Protein AF-A0AAN4YJ46-F1 (afdb_monomer_lite)

InterPro domains:
  IPR006045 Cupin 1 [PF00190] (72-112)
  IPR011051 RmlC-like cupin domain superfamily [SSF51182] (3-111)
  IPR014710 RmlC-like jelly roll fold [G3DSA:2.60.120.10] (1-38)
  IPR014710 RmlC-like jelly roll fold [G3DSA:2.60.120.10] (39-118)

Sequence (118 aa):
MVDDWITHTPRDILAKNFGVDASVFDKVPEKFPYILNGTVSDEANNTPQGTLTGNSSYVYHTYKHPSEPVPGSGGTFRKIDSKNFPVSQTIAAALVELEPKGLRELHWHPNVSWSSFY

Organism: Aspergillus oryzae (NCBI:txid5062)

Radius of gyration: 22.71 Å; chains: 1; bounding box: 48×29×56 Å

Foldseek 3Di:
DVLVVLLPDDLVVVCVVVVHDSVVSVPRDNDDPVDDDDDDDPVQCVDPVHADDAQRHPDDPQVVDDWDAQPPNQFTKTKDACVRRVVRDPDIDMDTDGDVVRDRDDDDDPPDDDDDDD

Structure (mmCIF, N/CA/C/O backbone):
data_AF-A0AAN4YJ46-F1
#
_entry.id   AF-A0AAN4YJ46-F1
#
loop_
_atom_site.group_PDB
_atom_site.id
_atom_site.type_symbol
_atom_site.label_atom_id
_atom_site.label_alt_id
_atom_site.label_comp_id
_atom_site.label_asym_id
_atom_site.label_entity_id
_atom_site.label_seq_id
_atom_site.pdbx_PDB_ins_code
_atom_site.Cartn_x
_atom_site.Cartn_y
_atom_site.Cartn_z
_atom_site.occupancy
_atom_site.B_iso_or_equiv
_atom_site.auth_seq_id
_atom_site.auth_comp_id
_atom_site.auth_asym_id
_atom_site.auth_atom_id
_atom_site.pdbx_PDB_model_num
ATOM 1 N N . MET A 1 1 ? -5.510 -6.109 16.347 1.00 73.50 1 MET A N 1
ATOM 2 C CA . MET A 1 1 ? -6.676 -5.814 15.473 1.00 73.50 1 MET A CA 1
ATOM 3 C C . MET A 1 1 ? -7.685 -5.031 16.318 1.00 73.50 1 MET A C 1
ATOM 5 O O . MET A 1 1 ? -7.488 -4.987 17.526 1.00 73.50 1 MET A O 1
ATOM 9 N N . VAL A 1 2 ? -8.667 -4.322 15.748 1.00 85.19 2 VAL A N 1
ATOM 10 C CA . VAL A 1 2 ? -9.544 -3.442 16.562 1.00 85.19 2 VAL A CA 1
ATOM 11 C C . VAL A 1 2 ? -10.423 -4.255 17.518 1.00 85.19 2 VAL A C 1
ATOM 13 O O . VAL A 1 2 ? -10.491 -3.941 18.698 1.00 85.19 2 VAL A O 1
ATOM 16 N N . ASP A 1 3 ? -11.035 -5.325 17.024 1.00 84.69 3 ASP A N 1
ATOM 17 C CA . ASP A 1 3 ? -11.807 -6.305 17.795 1.00 84.69 3 ASP A CA 1
ATOM 18 C C . ASP A 1 3 ? -10.982 -6.948 18.917 1.00 84.69 3 ASP A C 1
ATOM 20 O O . ASP A 1 3 ? -11.421 -6.968 20.057 1.00 84.69 3 ASP A O 1
ATOM 24 N N . ASP A 1 4 ? -9.761 -7.387 18.622 1.00 85.25 4 ASP A N 1
ATOM 25 C CA . ASP A 1 4 ? -8.837 -7.970 19.602 1.00 85.25 4 ASP A CA 1
ATOM 26 C C . ASP A 1 4 ? -8.461 -7.026 20.744 1.00 85.25 4 ASP A C 1
ATOM 28 O O . ASP A 1 4 ? -8.409 -7.413 21.910 1.00 85.25 4 ASP A O 1
ATOM 32 N N . TRP A 1 5 ? -8.221 -5.756 20.420 1.00 88.69 5 TRP A N 1
ATOM 33 C CA . TRP A 1 5 ? -7.967 -4.763 21.453 1.00 88.69 5 TRP A CA 1
ATOM 34 C C . TRP A 1 5 ? -9.204 -4.574 22.343 1.00 88.69 5 TRP A C 1
ATOM 36 O O . TRP A 1 5 ? -9.077 -4.476 23.564 1.00 88.69 5 TRP A O 1
ATOM 46 N N . ILE A 1 6 ? -10.401 -4.582 21.750 1.00 90.00 6 ILE A N 1
ATOM 47 C CA . ILE A 1 6 ? -11.669 -4.473 22.478 1.00 90.00 6 ILE A CA 1
ATOM 48 C C . ILE A 1 6 ? -11.904 -5.711 23.360 1.00 90.00 6 ILE A C 1
ATOM 50 O O . ILE A 1 6 ? -12.261 -5.548 24.523 1.00 90.00 6 ILE A O 1
ATOM 54 N N . THR A 1 7 ? -11.668 -6.935 22.874 1.00 88.44 7 THR A N 1
ATOM 55 C CA . THR A 1 7 ? -11.885 -8.169 23.659 1.00 88.44 7 THR A CA 1
ATOM 56 C C . THR A 1 7 ? -10.909 -8.325 24.824 1.00 88.44 7 THR A C 1
ATOM 58 O O . THR A 1 7 ? -11.254 -8.956 25.822 1.00 88.44 7 THR A O 1
ATOM 61 N N . HIS A 1 8 ? -9.727 -7.707 24.744 1.00 90.50 8 HIS A N 1
ATOM 62 C CA . HIS A 1 8 ? -8.732 -7.685 25.821 1.00 90.50 8 HIS A CA 1
ATOM 63 C C . HIS A 1 8 ? -8.783 -6.422 26.696 1.00 90.50 8 HIS A C 1
ATOM 65 O O . HIS A 1 8 ? -7.911 -6.224 27.546 1.00 90.50 8 HIS A O 1
ATOM 71 N N . THR A 1 9 ? -9.801 -5.573 26.531 1.00 92.38 9 THR A N 1
ATOM 72 C CA . THR A 1 9 ? -10.030 -4.406 27.391 1.00 92.38 9 THR A CA 1
ATOM 73 C C . THR A 1 9 ? -11.250 -4.653 28.289 1.00 92.38 9 THR A C 1
ATOM 75 O O . THR A 1 9 ? -12.309 -5.021 27.780 1.00 92.38 9 THR A O 1
ATOM 78 N N . PRO A 1 10 ? -11.162 -4.439 29.620 1.00 94.50 10 PRO A N 1
ATOM 79 C CA . PRO A 1 10 ? -12.317 -4.573 30.506 1.00 94.50 10 PRO A CA 1
ATOM 80 C C . PRO A 1 10 ? -13.510 -3.715 30.054 1.00 94.50 10 PRO A C 1
ATOM 82 O O . PRO A 1 10 ? -13.353 -2.555 29.662 1.00 94.50 10 PRO A O 1
ATOM 85 N N . ARG A 1 11 ? -14.720 -4.285 30.108 1.00 92.62 11 ARG A N 1
ATOM 86 C CA . ARG A 1 11 ? -15.932 -3.649 29.555 1.00 92.62 11 ARG A CA 1
ATOM 87 C C . ARG A 1 11 ? -16.301 -2.347 30.255 1.00 92.62 11 ARG A C 1
ATOM 89 O O . ARG A 1 11 ? -16.806 -1.441 29.606 1.00 92.62 11 ARG A O 1
ATOM 96 N N . ASP A 1 12 ? -16.030 -2.228 31.549 1.00 95.31 12 ASP A N 1
ATOM 97 C CA . ASP A 1 12 ? -16.240 -1.002 32.322 1.00 95.31 12 ASP A CA 1
ATOM 98 C C . ASP A 1 12 ? -15.308 0.136 31.870 1.00 95.31 12 ASP A C 1
ATOM 100 O O . ASP A 1 12 ? -15.722 1.296 31.823 1.00 95.31 12 ASP A O 1
ATOM 104 N N . ILE A 1 13 ? -14.079 -0.189 31.452 1.00 96.69 13 ILE A N 1
ATOM 105 C CA . ILE A 1 13 ? -13.135 0.776 30.875 1.00 96.69 13 ILE A CA 1
ATOM 106 C C . ILE A 1 13 ? -13.604 1.235 29.493 1.00 96.69 13 ILE A C 1
ATOM 108 O O . ILE A 1 13 ? -13.600 2.436 29.217 1.00 96.69 13 ILE A O 1
ATOM 112 N N . LEU A 1 14 ? -14.064 0.310 28.645 1.00 95.25 14 LEU A N 1
ATOM 113 C CA . LEU A 1 14 ? -14.649 0.645 27.342 1.00 95.25 14 LEU A CA 1
ATOM 114 C C . LEU A 1 14 ? -15.906 1.510 27.499 1.00 95.25 14 LEU A C 1
ATOM 116 O O . LEU A 1 14 ? -16.010 2.568 26.880 1.00 95.25 14 LEU A O 1
ATOM 120 N N . ALA A 1 15 ? -16.824 1.107 28.379 1.00 96.12 15 ALA A N 1
ATOM 121 C CA . ALA A 1 15 ? -18.043 1.840 28.710 1.00 96.12 15 ALA A CA 1
ATOM 122 C C . ALA A 1 15 ? -17.735 3.281 29.123 1.00 96.12 15 ALA A C 1
ATOM 124 O O . ALA A 1 15 ? -18.282 4.232 28.564 1.00 96.12 15 ALA A O 1
ATOM 125 N N . LYS A 1 16 ? -16.776 3.453 30.039 1.00 97.19 16 LYS A N 1
ATOM 126 C CA . LYS A 1 16 ? -16.326 4.770 30.490 1.00 97.19 16 LYS A CA 1
ATOM 127 C C . LYS A 1 16 ? -15.668 5.588 29.375 1.00 97.19 16 LYS A C 1
ATOM 129 O O . LYS A 1 16 ? -15.899 6.791 29.316 1.00 97.19 16 LYS A O 1
ATOM 134 N N . ASN A 1 17 ? -14.871 4.963 28.505 1.00 97.12 17 ASN A N 1
ATOM 135 C CA . ASN A 1 17 ? -14.209 5.638 27.384 1.00 97.12 17 ASN A CA 1
ATOM 136 C C . ASN A 1 17 ? -15.209 6.186 26.353 1.00 97.12 17 ASN A C 1
ATOM 138 O O . ASN A 1 17 ? -15.044 7.301 25.869 1.00 97.12 17 ASN A O 1
ATOM 142 N N . PHE A 1 18 ? -16.242 5.408 26.022 1.00 96.50 18 PHE A N 1
ATOM 143 C CA . PHE A 1 18 ? -17.239 5.784 25.015 1.00 96.50 18 PHE A CA 1
ATOM 144 C C . PHE A 1 18 ? -18.470 6.498 25.595 1.00 96.50 18 PHE A C 1
ATOM 146 O O . PHE A 1 18 ? -19.285 7.008 24.831 1.00 96.50 18 PHE A O 1
ATOM 153 N N . GLY A 1 19 ? -18.614 6.555 26.924 1.00 96.38 19 GLY A N 1
ATOM 154 C CA . GLY A 1 19 ? -19.767 7.167 27.590 1.00 96.38 19 GLY A CA 1
ATOM 155 C C . GLY A 1 19 ? -21.068 6.385 27.386 1.00 96.38 19 GLY A C 1
ATOM 156 O O . GLY A 1 19 ? -22.139 6.983 27.313 1.00 96.38 19 GLY A O 1
ATOM 157 N N . VAL A 1 20 ? -20.975 5.060 27.262 1.00 96.81 20 VAL A N 1
ATOM 158 C CA . VAL A 1 20 ? -22.108 4.153 27.015 1.00 96.81 20 VAL A CA 1
ATOM 159 C C . VAL A 1 20 ? -22.211 3.103 28.118 1.00 96.81 20 VAL A C 1
ATOM 161 O O . VAL A 1 20 ? -21.288 2.939 28.912 1.00 96.81 20 VAL A O 1
ATOM 164 N N . ASP A 1 21 ? -23.329 2.380 28.176 1.00 97.00 21 ASP A N 1
ATOM 165 C CA . ASP A 1 21 ? -23.489 1.262 29.108 1.00 97.00 21 ASP A CA 1
ATOM 166 C C . ASP A 1 21 ? -22.581 0.074 28.735 1.00 97.00 21 ASP A C 1
ATOM 168 O O . ASP A 1 21 ? -22.343 -0.196 27.554 1.00 97.00 21 ASP A O 1
ATOM 172 N N . ALA A 1 22 ? -22.091 -0.666 29.734 1.00 94.44 22 ALA A N 1
ATOM 173 C CA . ALA A 1 22 ? -21.196 -1.804 29.516 1.00 94.44 22 ALA A CA 1
ATOM 174 C C . ALA A 1 22 ? -21.830 -2.926 28.675 1.00 94.44 22 ALA A C 1
ATOM 176 O O . ALA A 1 22 ? -21.109 -3.615 27.950 1.00 94.44 22 ALA A O 1
ATOM 177 N N . SER A 1 23 ? -23.159 -3.064 28.706 1.00 94.56 23 SER A N 1
ATOM 178 C CA . SER A 1 23 ? -23.895 -4.062 27.919 1.00 94.56 23 SER A CA 1
ATOM 179 C C . SER A 1 23 ? -23.775 -3.871 26.404 1.00 94.56 23 SER A C 1
ATOM 181 O O . SER A 1 23 ? -23.944 -4.826 25.644 1.00 94.56 23 SER A O 1
ATOM 183 N N . VAL A 1 24 ? -23.402 -2.672 25.929 1.00 93.56 24 VAL A N 1
ATOM 184 C CA . VAL A 1 24 ? -23.104 -2.426 24.504 1.00 93.56 24 VAL A CA 1
ATOM 185 C C . VAL A 1 24 ? -22.000 -3.363 23.996 1.00 93.56 24 VAL A C 1
ATOM 187 O O . VAL A 1 24 ? -22.009 -3.755 22.828 1.00 93.56 24 VAL A O 1
ATOM 190 N N . PHE A 1 25 ? -21.087 -3.778 24.877 1.00 91.38 25 PHE A N 1
ATOM 191 C CA . PHE A 1 25 ? -19.957 -4.640 24.542 1.00 91.38 25 PHE A CA 1
ATOM 192 C C . PHE A 1 25 ? -20.226 -6.141 24.756 1.00 91.38 25 PHE A C 1
ATOM 194 O O . PHE A 1 25 ? -19.323 -6.950 24.550 1.00 91.38 25 PHE A O 1
ATOM 201 N N . ASP A 1 26 ? -21.449 -6.554 25.109 1.00 89.50 26 ASP A N 1
ATOM 202 C CA . ASP A 1 26 ? -21.774 -7.973 25.346 1.00 89.50 26 ASP A CA 1
ATOM 203 C C . ASP A 1 26 ? -21.759 -8.829 24.071 1.00 89.50 26 ASP A C 1
ATOM 205 O O . ASP 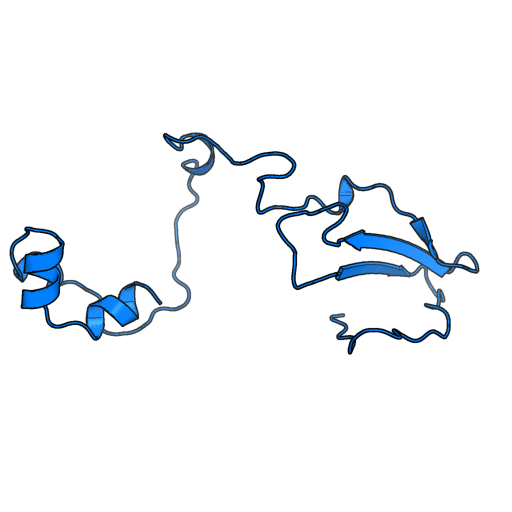A 1 26 ? -21.636 -10.050 24.141 1.00 89.50 26 ASP A O 1
ATOM 209 N N . LYS A 1 27 ? -21.886 -8.194 22.899 1.00 85.62 27 LYS A N 1
ATOM 210 C CA . LYS A 1 27 ? -21.923 -8.862 21.586 1.00 85.62 27 LYS A CA 1
ATOM 211 C C . LYS A 1 27 ? -20.613 -8.759 20.807 1.00 85.62 27 LYS A C 1
ATOM 213 O O . LYS A 1 27 ? -20.592 -9.117 19.630 1.00 85.62 27 LYS A O 1
ATOM 218 N N . VAL A 1 28 ? -19.543 -8.240 21.415 1.00 82.19 28 VAL A N 1
ATOM 219 C CA . VAL A 1 28 ? -18.234 -8.197 20.751 1.00 82.19 28 VAL A CA 1
ATOM 220 C C . VAL A 1 28 ? -17.789 -9.642 20.491 1.00 82.19 28 VAL A C 1
ATOM 222 O O . VAL A 1 28 ? -17.761 -10.433 21.434 1.00 82.19 28 VAL A O 1
ATOM 225 N N . PRO A 1 29 ? -17.470 -10.019 19.239 1.00 77.56 29 PRO A N 1
ATOM 226 C CA . PRO A 1 29 ? -17.020 -11.372 18.931 1.00 77.56 29 PRO A CA 1
ATOM 227 C C . PRO A 1 29 ? -15.769 -11.739 19.740 1.00 77.56 29 PRO A C 1
ATOM 229 O O . PRO A 1 29 ? -14.784 -11.013 19.698 1.00 77.56 29 PRO A O 1
ATOM 232 N N . GLU A 1 30 ? -15.780 -12.875 20.443 1.00 67.38 30 GLU A N 1
ATOM 233 C CA . GLU A 1 30 ? -14.649 -13.303 21.291 1.00 67.38 30 GLU A CA 1
ATOM 234 C C . GLU A 1 30 ? -13.413 -13.753 20.497 1.00 67.38 30 GLU A C 1
ATOM 236 O O . GLU A 1 30 ? -12.303 -13.768 21.027 1.00 67.38 30 GLU A O 1
ATOM 241 N N . LYS A 1 31 ? -13.585 -14.155 19.232 1.00 68.31 31 LYS A N 1
ATOM 242 C CA . LYS A 1 31 ? -12.531 -14.791 18.436 1.00 68.31 31 LYS A CA 1
ATOM 243 C C . LYS A 1 31 ? -12.288 -14.037 17.140 1.00 68.31 31 LYS A C 1
ATOM 245 O O . LYS A 1 31 ? -13.195 -13.953 16.319 1.00 68.31 31 LYS A O 1
ATOM 250 N N . PHE A 1 32 ? -11.038 -13.617 16.951 1.00 66.00 32 PHE A N 1
ATOM 251 C CA . PHE A 1 32 ? -10.485 -13.024 15.733 1.00 66.00 32 PHE A CA 1
ATOM 252 C C . PHE A 1 32 ? -10.977 -13.700 14.448 1.00 66.00 32 PHE A C 1
ATOM 254 O O . PHE A 1 32 ? -10.503 -14.791 14.098 1.00 66.00 32 PHE A O 1
ATOM 261 N N . PRO A 1 33 ? -11.825 -13.035 13.661 1.00 67.50 33 PRO A N 1
ATOM 262 C CA . PRO A 1 33 ? -12.015 -13.386 12.278 1.00 67.50 33 PRO A CA 1
ATOM 263 C C . PRO A 1 33 ? -11.200 -12.395 11.438 1.00 67.50 33 PRO A C 1
ATOM 265 O O . PRO A 1 33 ? -11.692 -11.349 11.031 1.00 67.50 33 PRO A O 1
ATOM 268 N N . TYR A 1 34 ? -9.918 -12.706 11.219 1.00 74.38 34 TYR A N 1
ATOM 269 C CA . TYR A 1 34 ? -8.964 -11.822 10.527 1.00 74.38 34 TYR A CA 1
ATOM 270 C C . TYR A 1 34 ? -9.483 -11.330 9.160 1.00 74.38 34 TYR A C 1
ATOM 272 O O . TYR A 1 34 ? -9.246 -10.189 8.773 1.00 74.38 34 TYR A O 1
ATOM 280 N N . ILE A 1 35 ? -10.223 -12.188 8.446 1.00 83.56 35 ILE A N 1
ATOM 281 C CA . ILE A 1 35 ? -10.898 -11.898 7.177 1.00 83.56 35 ILE A CA 1
ATOM 282 C C . ILE A 1 35 ? -12.335 -12.421 7.278 1.00 83.56 35 ILE A C 1
ATOM 284 O O . ILE A 1 35 ? -12.551 -13.582 7.632 1.00 83.56 35 ILE A O 1
ATOM 288 N N . LEU A 1 36 ? -13.307 -11.570 6.948 1.00 85.06 36 LEU A N 1
ATOM 289 C CA . LEU A 1 36 ? -14.735 -11.888 6.915 1.00 85.06 36 LEU A CA 1
ATOM 290 C C . LEU A 1 36 ? -15.319 -11.587 5.537 1.00 85.06 36 LEU A C 1
ATOM 292 O O . LEU A 1 36 ? -14.849 -10.696 4.830 1.00 85.06 36 LEU A O 1
ATOM 296 N N . ASN A 1 37 ? -16.392 -12.294 5.185 1.00 87.31 37 ASN A N 1
ATOM 297 C CA . ASN A 1 37 ? -17.188 -11.944 4.016 1.00 87.31 37 ASN A CA 1
ATOM 298 C C . ASN A 1 37 ? -17.911 -10.616 4.271 1.00 87.31 37 ASN A C 1
ATOM 300 O O . ASN A 1 37 ? -18.638 -10.485 5.255 1.00 87.31 37 ASN A O 1
ATOM 304 N N . GLY A 1 38 ? -17.731 -9.659 3.366 1.00 85.62 38 GLY A N 1
ATOM 305 C CA . GLY A 1 38 ? -18.466 -8.397 3.336 1.00 85.62 38 GLY A CA 1
ATOM 306 C C . GLY A 1 38 ? -19.296 -8.266 2.060 1.00 85.62 38 GLY A C 1
ATOM 307 O O . GLY A 1 38 ? -19.088 -8.993 1.088 1.00 85.62 38 GLY A O 1
ATOM 308 N N . THR A 1 39 ? -20.236 -7.327 2.056 1.00 91.44 39 THR A N 1
ATOM 309 C CA . THR A 1 39 ? -20.921 -6.876 0.837 1.00 91.44 39 THR A CA 1
ATOM 310 C C . THR A 1 39 ? -20.116 -5.765 0.168 1.00 91.44 39 THR A C 1
ATOM 312 O O . THR A 1 39 ? -19.433 -4.999 0.847 1.00 91.44 39 THR A O 1
ATOM 315 N N . VAL A 1 40 ? -20.204 -5.650 -1.159 1.00 89.38 40 VAL A N 1
ATOM 316 C CA . VAL A 1 40 ? -19.616 -4.512 -1.883 1.00 89.38 40 VAL A CA 1
ATOM 317 C C . VAL A 1 40 ? -20.285 -3.219 -1.405 1.00 89.38 40 VAL A C 1
ATOM 319 O O . VAL A 1 40 ? -21.505 -3.182 -1.254 1.00 89.38 40 VAL A O 1
ATOM 322 N N . SER A 1 41 ? -19.480 -2.188 -1.146 1.00 85.06 41 SER A N 1
ATOM 323 C CA . SER A 1 41 ? -19.922 -0.894 -0.622 1.00 85.06 41 SER A CA 1
ATOM 324 C C . SER A 1 41 ? -19.452 0.247 -1.526 1.00 85.06 41 SER A C 1
ATOM 326 O O . SER A 1 41 ? -18.299 0.260 -1.959 1.00 85.06 41 SER A O 1
ATOM 328 N N . ASP A 1 42 ? -20.333 1.225 -1.754 1.00 83.81 42 ASP A N 1
ATOM 329 C CA . ASP A 1 42 ? -20.036 2.488 -2.447 1.00 83.81 42 ASP A CA 1
ATOM 330 C C . ASP A 1 42 ? -19.662 3.624 -1.473 1.00 83.81 42 ASP A C 1
ATOM 332 O O . ASP A 1 42 ? -19.549 4.788 -1.865 1.00 83.81 42 ASP A O 1
ATOM 336 N N . GLU A 1 43 ? -19.465 3.321 -0.186 1.00 81.06 43 GLU A N 1
ATOM 337 C CA . GLU A 1 43 ? -19.160 4.315 0.856 1.00 81.06 43 GLU A CA 1
ATOM 338 C C . GLU A 1 43 ? -17.873 5.093 0.576 1.00 81.06 43 GLU A C 1
ATOM 340 O O . GLU A 1 43 ? -17.784 6.267 0.928 1.00 81.06 43 GLU A O 1
ATOM 345 N N . ALA A 1 44 ? -16.905 4.486 -0.121 1.00 73.94 44 ALA A N 1
ATOM 346 C CA . ALA A 1 44 ? -15.674 5.158 -0.539 1.00 73.94 44 ALA A CA 1
ATOM 347 C C . ALA A 1 44 ? -15.935 6.421 -1.384 1.00 73.94 44 ALA A C 1
ATOM 349 O O . ALA A 1 44 ? -15.130 7.349 -1.347 1.00 73.94 44 ALA A O 1
ATOM 350 N N . ASN A 1 45 ? -17.066 6.478 -2.099 1.00 77.56 45 ASN A N 1
ATOM 351 C CA . ASN A 1 45 ? -17.472 7.632 -2.904 1.00 77.56 45 ASN A CA 1
ATOM 352 C C . ASN 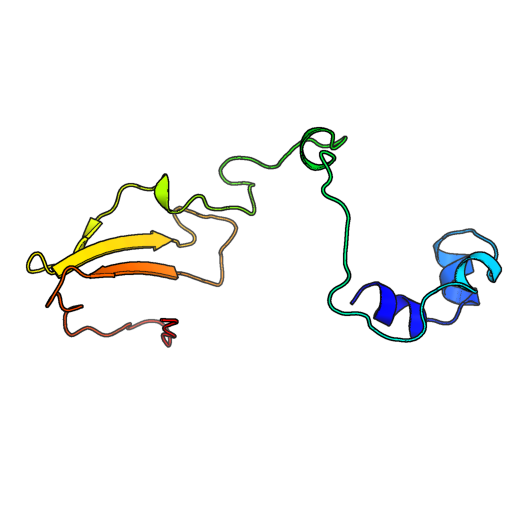A 1 45 ? -18.279 8.674 -2.108 1.00 77.56 45 ASN A C 1
ATOM 354 O O . ASN A 1 45 ? -18.491 9.778 -2.599 1.00 77.56 45 ASN A O 1
ATOM 358 N N . ASN A 1 46 ? -18.733 8.336 -0.896 1.00 79.25 46 ASN A N 1
ATOM 359 C CA . ASN A 1 46 ? -19.660 9.136 -0.091 1.00 79.25 46 ASN A CA 1
ATOM 360 C C . ASN A 1 46 ? -19.089 9.492 1.295 1.00 79.25 46 ASN A C 1
ATOM 362 O O . ASN A 1 46 ? -19.841 9.739 2.239 1.00 79.25 46 ASN A O 1
ATOM 366 N N . THR A 1 47 ? -17.761 9.497 1.450 1.00 79.44 47 THR A N 1
ATOM 367 C CA . THR A 1 47 ? -17.131 9.804 2.739 1.00 79.44 47 THR A CA 1
ATOM 368 C C . THR A 1 47 ? -17.339 11.284 3.110 1.00 79.44 47 THR A C 1
ATOM 370 O O . THR A 1 47 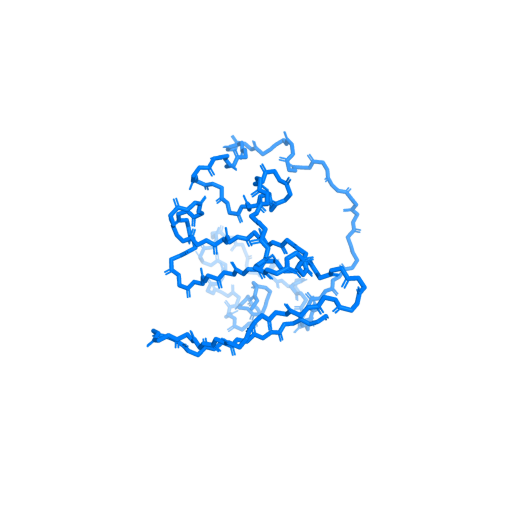? -17.154 12.161 2.261 1.00 79.44 47 THR A O 1
ATOM 373 N N . PRO A 1 48 ? -17.663 11.618 4.377 1.00 79.31 48 PRO A N 1
ATOM 374 C CA . PRO A 1 48 ? -17.875 13.011 4.791 1.00 79.31 48 PRO A CA 1
ATOM 375 C C . PRO A 1 48 ? -16.642 13.911 4.605 1.00 79.31 48 PRO A C 1
ATOM 377 O O . PRO A 1 48 ? -16.770 15.122 4.453 1.00 79.31 48 PRO A O 1
ATOM 380 N N . GLN A 1 49 ? -15.444 13.321 4.634 1.00 80.62 49 GLN A N 1
ATOM 381 C CA . GLN A 1 49 ? -14.157 14.008 4.501 1.00 80.62 49 GLN A CA 1
ATOM 382 C C . GLN A 1 49 ? -13.584 13.956 3.072 1.00 80.62 49 GLN A C 1
ATOM 384 O O . GLN A 1 49 ? -12.507 14.500 2.831 1.00 80.62 49 GLN A O 1
ATOM 389 N N . GLY A 1 50 ? -14.280 13.316 2.125 1.00 81.25 50 GLY A N 1
ATOM 390 C CA . GLY A 1 50 ? -13.775 13.058 0.777 1.00 81.25 50 GLY A CA 1
ATOM 391 C C . GLY A 1 50 ? -12.623 12.044 0.734 1.00 81.25 50 GLY A C 1
ATOM 392 O O . GLY A 1 50 ? -12.247 11.432 1.739 1.00 81.25 50 GLY A O 1
ATOM 393 N N . THR A 1 51 ? -12.064 11.835 -0.460 1.00 83.50 51 THR A N 1
ATOM 394 C CA . THR A 1 51 ? -10.935 10.918 -0.692 1.00 83.50 51 THR A CA 1
ATOM 395 C C . THR A 1 51 ? -9.621 11.692 -0.780 1.00 83.50 51 THR A C 1
ATOM 397 O O . THR A 1 51 ? -9.533 12.703 -1.475 1.00 83.50 51 THR A O 1
ATOM 400 N N . LEU A 1 52 ? -8.567 11.195 -0.126 1.00 86.94 52 LEU A N 1
ATOM 401 C CA . LEU A 1 52 ? -7.224 11.766 -0.251 1.00 86.94 52 LEU A CA 1
ATOM 402 C C . LEU A 1 52 ? -6.645 11.517 -1.651 1.00 86.94 52 LEU A C 1
ATOM 404 O O . LEU A 1 52 ? -6.533 10.374 -2.102 1.00 86.94 52 LEU A O 1
ATOM 408 N N . THR A 1 53 ? -6.214 12.589 -2.314 1.00 86.25 53 THR A N 1
ATOM 409 C CA . THR A 1 53 ? -5.667 12.557 -3.679 1.00 86.25 53 THR A CA 1
ATOM 410 C C . THR A 1 53 ? -4.254 13.135 -3.755 1.00 86.25 53 THR A C 1
ATOM 412 O O . THR A 1 53 ? -3.823 13.875 -2.871 1.00 86.25 53 THR A O 1
ATOM 415 N N . GLY A 1 54 ? -3.539 12.841 -4.844 1.00 87.12 54 GLY A N 1
ATOM 416 C CA . GLY A 1 54 ? -2.196 13.376 -5.086 1.00 87.12 54 GLY A CA 1
ATOM 417 C C . GLY A 1 54 ? -1.200 12.955 -4.002 1.00 87.12 54 GLY A C 1
ATOM 418 O O . GLY A 1 54 ? -1.225 11.815 -3.544 1.00 87.12 54 GLY A O 1
ATOM 419 N N . ASN A 1 55 ? -0.351 13.888 -3.564 1.00 89.88 55 ASN A N 1
ATOM 420 C CA . ASN A 1 55 ? 0.732 13.624 -2.605 1.00 89.88 55 ASN A CA 1
ATOM 421 C C . ASN A 1 55 ? 0.257 13.234 -1.197 1.00 89.88 55 ASN A C 1
ATOM 423 O O . ASN A 1 55 ? 1.051 12.716 -0.417 1.00 89.88 55 ASN A O 1
ATOM 427 N N . SER A 1 56 ? -1.011 13.486 -0.869 1.00 88.69 56 SER A N 1
ATOM 428 C CA . SER A 1 56 ? -1.615 13.097 0.409 1.00 88.69 56 SER A CA 1
ATOM 429 C C . SER A 1 56 ? -2.307 11.736 0.344 1.00 88.69 56 SER A C 1
ATOM 431 O O . SER A 1 56 ? -2.796 11.258 1.362 1.00 88.69 56 SER A O 1
ATOM 433 N N . SER A 1 57 ? -2.392 11.121 -0.840 1.00 91.88 57 SER A N 1
ATOM 434 C CA . SER A 1 57 ? -3.008 9.807 -0.989 1.00 91.88 57 SER A CA 1
ATOM 435 C C . SER A 1 57 ? -2.126 8.718 -0.387 1.00 91.88 57 SER A C 1
ATOM 437 O O . SER A 1 57 ? -0.903 8.772 -0.482 1.00 91.88 57 SER A O 1
ATOM 439 N N . TYR A 1 58 ? -2.762 7.684 0.160 1.00 94.12 58 TYR A N 1
ATOM 440 C CA . TYR A 1 58 ?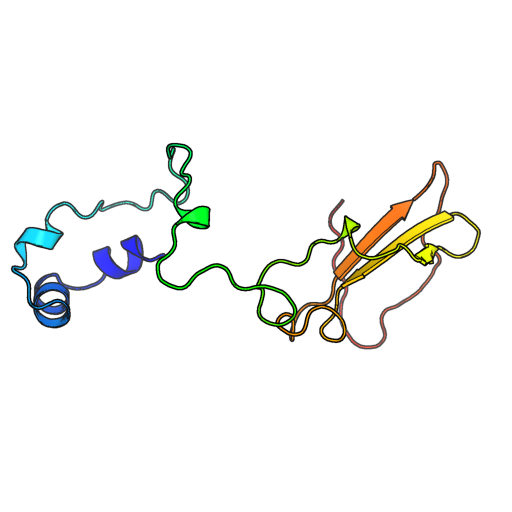 -2.104 6.429 0.531 1.00 94.12 58 TYR A CA 1
ATOM 441 C C . TYR A 1 58 ? -2.096 5.410 -0.618 1.00 94.12 58 TYR A C 1
ATOM 443 O O . TYR A 1 58 ? -1.656 4.277 -0.435 1.00 94.12 58 TYR A O 1
ATOM 451 N N . VAL A 1 59 ? -2.575 5.797 -1.805 1.00 93.81 59 VAL A N 1
A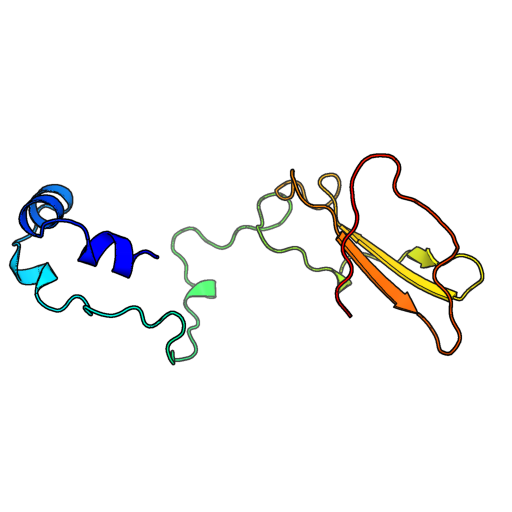TOM 452 C CA . VAL A 1 59 ? -2.636 4.943 -2.992 1.00 93.81 59 VAL A CA 1
ATOM 453 C C . VAL A 1 59 ? -1.712 5.495 -4.068 1.00 93.81 59 VAL A C 1
ATOM 455 O O . VAL A 1 59 ? -1.855 6.636 -4.506 1.00 93.81 59 VAL A O 1
ATOM 458 N N . TYR A 1 60 ? -0.796 4.652 -4.543 1.00 94.38 60 TYR A N 1
ATOM 459 C CA . TYR A 1 60 ? 0.025 4.944 -5.711 1.00 94.38 60 TYR A CA 1
ATOM 460 C C . TYR A 1 60 ? -0.473 4.145 -6.918 1.00 94.38 60 TYR A C 1
ATOM 462 O O . TYR A 1 60 ? -0.495 2.915 -6.907 1.00 94.38 60 TYR A O 1
ATOM 470 N N . HIS A 1 61 ? -0.871 4.837 -7.986 1.00 94.12 61 HIS A N 1
ATOM 471 C CA . HIS A 1 61 ? -1.331 4.191 -9.215 1.00 94.12 61 HIS A CA 1
ATOM 472 C C . HIS A 1 61 ? -0.148 3.858 -10.129 1.00 94.12 61 HIS A C 1
ATOM 474 O O . HIS A 1 61 ? 0.141 4.604 -11.063 1.00 94.12 61 HIS A O 1
ATOM 480 N N . THR A 1 62 ? 0.510 2.723 -9.885 1.00 95.06 62 THR A N 1
ATOM 481 C CA . THR A 1 62 ? 1.752 2.323 -10.572 1.00 95.06 62 THR A CA 1
ATOM 482 C C . THR A 1 62 ? 1.687 2.453 -12.093 1.00 95.06 62 THR A C 1
ATOM 484 O O . THR A 1 62 ? 2.558 3.081 -12.677 1.00 95.06 62 THR A O 1
ATOM 487 N N . TYR A 1 63 ? 0.638 1.960 -12.754 1.00 95.44 63 TYR A N 1
ATOM 488 C CA . TYR A 1 63 ? 0.540 2.024 -14.220 1.00 95.44 63 TYR A CA 1
ATOM 489 C C . TYR A 1 63 ? 0.226 3.417 -14.792 1.00 95.44 63 TYR A C 1
ATOM 491 O O . TYR A 1 63 ? 0.308 3.604 -16.002 1.00 95.44 63 TYR A O 1
ATOM 499 N N . LYS A 1 64 ? -0.100 4.411 -13.951 1.00 94.06 64 LYS A N 1
ATOM 500 C CA . LYS A 1 64 ? -0.176 5.821 -14.375 1.00 94.06 64 LYS A CA 1
ATOM 501 C C . LYS A 1 64 ? 1.200 6.498 -14.391 1.00 94.06 64 LYS A C 1
ATOM 503 O O . LYS A 1 64 ? 1.323 7.576 -14.962 1.00 94.06 64 LYS A O 1
ATOM 508 N N . HIS A 1 65 ? 2.218 5.885 -13.783 1.00 93.38 65 HIS A N 1
ATOM 509 C CA . 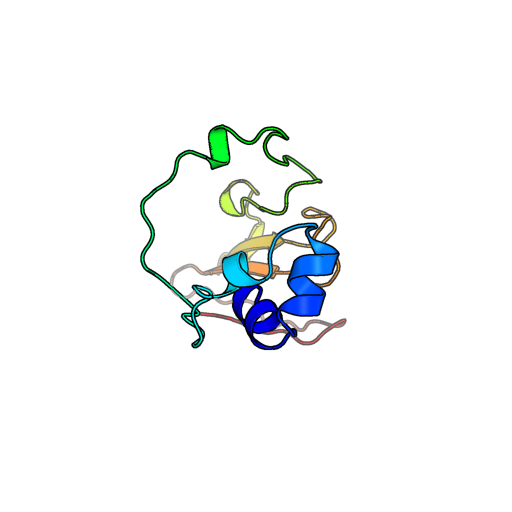HIS A 1 65 ? 3.612 6.305 -13.899 1.00 93.38 65 HIS A CA 1
ATOM 510 C C . HIS A 1 65 ? 4.192 5.735 -15.205 1.00 93.38 65 HIS A C 1
ATOM 512 O O . HIS A 1 65 ? 4.156 4.512 -15.402 1.00 93.38 65 HIS A O 1
ATOM 518 N N . PRO A 1 66 ? 4.709 6.588 -16.112 1.00 95.19 66 PRO A N 1
ATOM 519 C CA . PRO A 1 66 ? 5.457 6.120 -17.271 1.00 95.19 66 PRO A CA 1
ATOM 520 C C . PRO A 1 66 ? 6.565 5.140 -16.882 1.00 95.19 66 PRO A C 1
ATOM 522 O O . PRO A 1 66 ? 7.247 5.325 -15.877 1.00 95.19 66 PRO A O 1
ATOM 525 N N . SER A 1 67 ? 6.725 4.082 -17.672 1.00 95.31 67 SER A N 1
ATOM 526 C CA . SER A 1 67 ? 7.797 3.111 -17.475 1.00 95.31 67 SER A CA 1
ATOM 527 C C . SER A 1 67 ? 9.134 3.619 -17.996 1.00 95.31 67 SER A C 1
ATOM 529 O O . SER A 1 67 ? 9.198 4.332 -18.996 1.00 95.31 67 SER A O 1
ATOM 531 N N . GLU A 1 68 ? 10.201 3.143 -17.372 1.00 93.88 68 GLU A N 1
ATOM 532 C CA . GLU A 1 68 ? 11.584 3.314 -17.796 1.00 93.88 68 GLU A CA 1
ATOM 533 C C . GLU A 1 68 ? 12.089 1.997 -18.422 1.00 93.88 68 GLU A C 1
ATOM 535 O O . GLU A 1 68 ? 11.704 0.916 -17.970 1.00 93.88 68 GLU A O 1
ATOM 540 N N . PRO A 1 69 ? 12.920 2.027 -19.478 1.00 92.44 69 PRO A N 1
ATOM 541 C CA . PRO A 1 69 ? 13.447 0.806 -20.081 1.00 92.44 69 PRO A CA 1
ATOM 542 C C . PRO A 1 69 ? 14.485 0.141 -19.170 1.00 92.44 69 PRO A C 1
ATOM 544 O O . PRO A 1 69 ? 15.355 0.806 -18.608 1.00 92.44 69 PRO A O 1
ATOM 547 N N . VAL A 1 70 ? 14.446 -1.189 -19.076 1.00 89.75 70 VAL A N 1
ATOM 548 C CA . VAL A 1 70 ? 15.562 -1.959 -18.510 1.00 89.75 70 VAL A CA 1
ATOM 549 C C . VAL A 1 70 ? 16.703 -1.984 -19.540 1.00 89.75 70 VAL A C 1
ATOM 551 O O . VAL A 1 70 ? 16.439 -2.210 -20.729 1.00 89.75 70 VAL A O 1
ATOM 554 N N . PRO A 1 71 ? 17.970 -1.774 -19.127 1.00 83.75 71 PRO A N 1
ATOM 555 C CA . PRO A 1 71 ? 19.119 -1.852 -20.025 1.00 83.75 71 PRO A CA 1
ATOM 556 C C . PRO A 1 71 ? 19.150 -3.142 -20.854 1.00 83.75 71 PRO A C 1
ATOM 558 O O . PRO A 1 71 ? 18.712 -4.204 -20.414 1.00 83.75 71 PRO A O 1
ATOM 561 N N . GLY A 1 72 ? 19.658 -3.044 -22.085 1.00 83.75 72 GLY A N 1
ATOM 562 C CA . GLY A 1 72 ? 19.734 -4.189 -22.998 1.00 83.75 72 GLY A CA 1
ATOM 563 C C . GLY A 1 72 ? 18.398 -4.604 -23.624 1.00 83.75 72 GLY A C 1
ATOM 564 O O . GLY A 1 72 ? 18.310 -5.701 -24.164 1.00 83.75 72 GLY A O 1
ATOM 565 N N . SER A 1 73 ? 17.372 -3.745 -23.583 1.00 85.88 73 SER A N 1
ATOM 566 C CA . SER A 1 73 ? 16.016 -4.048 -24.081 1.00 85.88 73 SER A CA 1
ATOM 567 C C . SER A 1 73 ? 15.374 -5.255 -23.382 1.00 85.88 73 SER A C 1
ATOM 569 O O . SER A 1 73 ? 14.570 -5.968 -23.975 1.00 85.88 73 SER A O 1
ATOM 571 N N . GLY A 1 74 ? 15.738 -5.496 -22.117 1.00 91.06 74 GLY A N 1
ATOM 572 C CA . GLY A 1 74 ? 15.257 -6.640 -21.338 1.00 91.06 74 GLY A CA 1
ATOM 573 C C . GLY A 1 74 ? 13.814 -6.511 -20.844 1.00 91.06 74 GLY A C 1
ATOM 574 O O . GLY A 1 74 ? 13.289 -7.470 -20.285 1.00 91.06 74 GLY A O 1
ATOM 575 N N . GLY A 1 75 ? 13.189 -5.347 -21.028 1.00 94.69 75 GLY A N 1
ATOM 576 C CA . GLY A 1 75 ? 11.830 -5.043 -20.593 1.00 94.69 75 GLY A CA 1
ATOM 577 C C . GLY A 1 75 ? 11.718 -3.631 -20.033 1.00 94.69 75 GLY A C 1
ATOM 578 O O . GLY A 1 75 ? 12.417 -2.717 -20.481 1.00 94.69 75 GLY A O 1
ATOM 579 N N . THR A 1 76 ? 10.851 -3.441 -19.044 1.00 95.88 76 THR A N 1
ATOM 580 C CA . THR A 1 76 ? 10.583 -2.135 -18.439 1.00 95.88 76 THR A CA 1
ATOM 581 C C . THR A 1 76 ? 10.556 -2.197 -16.919 1.00 95.88 76 THR A C 1
ATOM 583 O O . THR A 1 76 ? 10.426 -3.262 -16.316 1.00 95.88 76 THR A O 1
ATOM 586 N N . PHE A 1 77 ? 10.706 -1.045 -16.275 1.00 95.38 77 PHE A N 1
ATOM 587 C CA . PHE A 1 77 ? 10.513 -0.921 -14.843 1.00 95.38 77 PHE A CA 1
ATOM 588 C C . PHE A 1 77 ? 9.824 0.391 -14.467 1.00 95.38 77 PHE A C 1
ATOM 590 O O . PHE A 1 77 ? 9.836 1.369 -15.212 1.00 95.38 77 PHE A O 1
ATOM 597 N N . ARG A 1 78 ? 9.207 0.415 -13.285 1.00 96.38 78 ARG A N 1
ATOM 598 C CA . ARG A 1 78 ? 8.645 1.613 -12.651 1.00 96.38 78 ARG A CA 1
ATOM 599 C C . ARG A 1 78 ? 9.126 1.672 -11.216 1.00 96.38 78 ARG A C 1
ATOM 601 O O . ARG A 1 78 ? 8.877 0.742 -10.452 1.00 96.38 78 ARG A O 1
ATOM 608 N N . LYS A 1 79 ? 9.794 2.761 -10.850 1.00 95.44 79 LYS A N 1
ATOM 609 C CA . LYS A 1 79 ? 10.269 3.004 -9.484 1.00 95.44 79 LYS A CA 1
ATOM 610 C C . LYS A 1 79 ? 9.220 3.765 -8.674 1.00 95.44 79 LYS A C 1
ATOM 612 O O . LYS A 1 79 ? 8.693 4.772 -9.143 1.00 95.44 79 LYS A O 1
ATOM 617 N N . ILE A 1 80 ? 8.959 3.311 -7.454 1.00 96.25 80 ILE A N 1
ATOM 618 C CA . ILE A 1 80 ? 8.089 3.964 -6.475 1.00 96.25 80 ILE A CA 1
ATOM 619 C C . ILE A 1 80 ? 8.922 4.221 -5.219 1.00 96.25 80 ILE A C 1
ATOM 621 O O . ILE A 1 80 ? 9.374 3.281 -4.571 1.00 96.25 80 ILE A O 1
ATOM 625 N N . ASP A 1 81 ? 9.159 5.487 -4.894 1.00 95.31 81 ASP A N 1
ATOM 626 C CA . ASP A 1 81 ? 9.919 5.903 -3.713 1.00 95.31 81 ASP A CA 1
ATOM 627 C C . ASP A 1 81 ? 9.353 7.211 -3.141 1.00 95.31 81 ASP A C 1
ATOM 629 O O . ASP A 1 81 ? 8.426 7.800 -3.696 1.00 95.31 81 ASP A O 1
ATOM 633 N N . SER A 1 82 ? 9.912 7.704 -2.037 1.00 96.12 82 SER A N 1
ATOM 634 C CA . SER A 1 82 ? 9.435 8.927 -1.380 1.00 96.12 82 SER A CA 1
ATOM 635 C C . SER A 1 82 ? 9.483 10.192 -2.254 1.00 96.12 82 SER A C 1
ATOM 637 O O . SER A 1 82 ? 8.847 11.186 -1.908 1.00 96.12 82 SER A O 1
ATOM 639 N N . LYS A 1 83 ? 10.190 10.190 -3.395 1.00 95.00 83 LYS A N 1
ATOM 640 C CA . LYS A 1 83 ? 10.238 11.341 -4.311 1.00 95.00 83 LYS A CA 1
ATOM 641 C C . LYS A 1 83 ? 8.979 11.450 -5.163 1.00 95.00 83 LYS A C 1
ATOM 643 O O . LYS A 1 83 ? 8.602 12.560 -5.527 1.00 95.00 83 LYS A O 1
ATOM 648 N N . ASN A 1 84 ? 8.347 10.323 -5.497 1.00 94.44 84 ASN A N 1
ATOM 649 C CA . ASN A 1 84 ? 7.108 10.291 -6.280 1.00 94.44 84 ASN A CA 1
ATOM 650 C C . ASN A 1 84 ? 5.893 9.776 -5.491 1.00 94.44 84 ASN A C 1
ATOM 652 O O . ASN A 1 84 ? 4.762 9.983 -5.927 1.00 94.44 84 ASN A O 1
ATOM 656 N N . PHE A 1 85 ? 6.109 9.187 -4.315 1.00 96.75 85 PHE A N 1
ATOM 657 C CA . PHE A 1 85 ? 5.081 8.758 -3.377 1.00 96.75 85 PHE A CA 1
ATOM 658 C C . PHE A 1 85 ? 5.434 9.203 -1.943 1.00 96.75 85 PHE A C 1
ATOM 660 O O . PHE A 1 85 ? 5.929 8.406 -1.145 1.00 96.75 85 PHE A O 1
ATOM 667 N N . PRO A 1 86 ? 5.194 10.482 -1.585 1.00 95.88 86 PRO A N 1
ATOM 668 C CA . PRO A 1 86 ? 5.778 11.108 -0.389 1.00 95.88 86 PRO A CA 1
ATOM 669 C C . PRO A 1 86 ? 5.414 10.471 0.957 1.00 95.88 86 PRO A C 1
ATOM 671 O O . PRO A 1 86 ? 6.168 10.591 1.923 1.00 95.88 86 PRO A O 1
ATOM 674 N N . VAL A 1 87 ? 4.272 9.782 1.037 1.00 95.75 87 VAL A N 1
ATOM 675 C CA . VAL A 1 87 ? 3.862 9.053 2.248 1.00 95.75 87 VAL A CA 1
ATOM 676 C C . VAL A 1 87 ? 4.697 7.787 2.488 1.00 95.75 87 VAL A C 1
ATOM 678 O O . VAL A 1 87 ? 4.760 7.304 3.616 1.00 95.75 87 VAL A O 1
ATOM 681 N N . SER A 1 88 ? 5.374 7.258 1.462 1.00 96.06 88 SER A N 1
ATOM 682 C CA . SER A 1 88 ? 6.206 6.055 1.552 1.00 96.06 88 SER A CA 1
ATOM 683 C C . SER A 1 88 ? 7.643 6.406 1.936 1.00 96.06 88 SER A C 1
ATOM 685 O O . SER A 1 88 ? 8.556 6.449 1.116 1.00 96.06 88 SER A O 1
ATOM 687 N N . GLN A 1 89 ? 7.840 6.731 3.212 1.00 95.69 89 GLN A N 1
ATOM 688 C CA . GLN A 1 89 ? 9.132 7.218 3.713 1.00 95.69 89 GLN A CA 1
ATOM 689 C C . GLN A 1 89 ? 10.135 6.100 4.010 1.00 95.69 89 GLN A C 1
ATOM 691 O O . GLN A 1 89 ? 11.341 6.336 4.011 1.00 95.69 89 GLN A O 1
ATOM 696 N N . THR A 1 90 ? 9.645 4.892 4.282 1.00 95.12 90 THR A N 1
ATOM 697 C CA . THR A 1 90 ? 10.452 3.765 4.773 1.00 95.12 90 THR A CA 1
ATOM 698 C C . THR A 1 90 ? 10.517 2.596 3.796 1.00 95.12 90 THR A C 1
ATOM 700 O O . THR A 1 90 ? 11.255 1.644 4.039 1.00 95.12 90 THR A O 1
ATOM 703 N N . ILE A 1 91 ? 9.762 2.654 2.696 1.00 94.62 91 ILE A N 1
ATOM 704 C CA . ILE A 1 91 ? 9.697 1.608 1.678 1.00 94.62 91 ILE A CA 1
ATOM 705 C C . ILE A 1 91 ? 9.935 2.252 0.315 1.00 94.62 91 ILE A C 1
ATOM 707 O O . ILE A 1 91 ? 9.357 3.283 -0.015 1.00 94.62 91 ILE A O 1
ATOM 711 N N . ALA A 1 92 ? 10.776 1.614 -0.489 1.00 94.69 92 ALA A N 1
ATOM 712 C CA . ALA A 1 92 ? 10.865 1.859 -1.919 1.00 94.69 92 ALA A CA 1
ATOM 713 C C . ALA A 1 92 ? 10.579 0.542 -2.644 1.00 94.69 92 ALA A C 1
ATOM 715 O O . ALA A 1 92 ? 10.945 -0.528 -2.159 1.00 94.69 92 ALA A O 1
ATOM 716 N N . ALA A 1 93 ? 9.925 0.620 -3.796 1.00 95.06 93 ALA A N 1
ATOM 717 C CA . ALA A 1 93 ? 9.564 -0.531 -4.608 1.00 95.06 93 ALA A CA 1
ATOM 718 C C . ALA A 1 93 ? 9.922 -0.290 -6.076 1.00 95.06 93 ALA A C 1
ATOM 720 O O . ALA A 1 93 ? 9.983 0.847 -6.549 1.00 95.06 93 ALA A O 1
ATOM 721 N N . ALA A 1 94 ? 10.125 -1.375 -6.816 1.00 94.38 94 ALA A N 1
ATOM 722 C CA . ALA A 1 94 ? 10.186 -1.341 -8.267 1.00 94.38 94 ALA A CA 1
ATOM 723 C C . ALA A 1 94 ? 9.303 -2.453 -8.833 1.00 94.38 94 ALA A C 1
ATOM 725 O O . ALA A 1 94 ? 9.449 -3.611 -8.448 1.00 94.38 94 ALA A O 1
ATOM 726 N N . LEU A 1 95 ? 8.407 -2.100 -9.753 1.00 95.81 95 LEU A N 1
ATOM 727 C CA . LEU A 1 95 ? 7.757 -3.076 -10.623 1.00 95.81 95 LEU A CA 1
ATOM 728 C C . LEU A 1 95 ? 8.678 -3.287 -11.821 1.00 95.81 95 LEU A C 1
ATOM 730 O O . LEU A 1 95 ? 8.963 -2.318 -12.521 1.00 95.81 95 LEU A O 1
ATOM 734 N N . VAL A 1 96 ? 9.146 -4.514 -12.039 1.00 94.88 96 VAL A N 1
ATOM 735 C CA . VAL A 1 96 ? 10.001 -4.878 -13.176 1.00 94.88 96 VAL A CA 1
ATOM 736 C C . VAL A 1 96 ? 9.246 -5.883 -14.035 1.00 94.88 96 VAL A C 1
ATOM 738 O O . VAL A 1 96 ? 8.857 -6.940 -13.550 1.00 94.88 96 VAL A O 1
ATOM 741 N N . GLU A 1 97 ? 9.061 -5.556 -15.306 1.00 95.44 97 GLU A N 1
ATOM 742 C CA . GLU A 1 97 ? 8.428 -6.413 -16.305 1.00 95.44 97 GLU A CA 1
ATOM 743 C C . GLU A 1 97 ? 9.507 -6.809 -17.312 1.00 95.44 97 GLU A C 1
ATOM 745 O O . GLU A 1 97 ? 10.043 -5.950 -18.011 1.00 95.44 97 GLU A O 1
ATOM 750 N N . LEU A 1 98 ? 9.871 -8.092 -17.355 1.00 94.81 98 LEU A N 1
ATOM 751 C CA . LEU A 1 98 ? 10.869 -8.601 -18.294 1.00 94.81 98 LEU A CA 1
ATOM 752 C C . LEU A 1 98 ? 10.186 -9.209 -19.517 1.00 94.81 98 LEU A C 1
ATOM 754 O O . LEU A 1 98 ? 9.243 -9.989 -19.389 1.00 94.81 98 LEU A O 1
ATOM 758 N N . GLU A 1 99 ? 10.707 -8.887 -20.697 1.00 94.38 99 GLU A N 1
ATOM 759 C CA . GLU A 1 99 ? 10.318 -9.550 -21.940 1.00 94.38 99 GLU A CA 1
ATOM 760 C C . GLU A 1 99 ? 10.754 -11.026 -21.926 1.00 94.38 99 GLU A C 1
ATOM 762 O O . GLU A 1 99 ? 11.626 -11.415 -21.138 1.00 94.38 99 GLU A O 1
ATOM 767 N N . PRO A 1 100 ? 10.217 -11.887 -22.809 1.00 93.69 100 PRO A N 1
ATOM 768 C CA . PRO A 1 100 ? 10.718 -13.246 -22.958 1.00 93.69 100 PRO A CA 1
ATOM 769 C C . PRO A 1 100 ? 12.236 -13.265 -23.190 1.00 93.69 100 PRO A C 1
ATOM 771 O O . PRO A 1 100 ? 12.740 -12.648 -24.126 1.00 93.69 100 PRO A O 1
ATOM 774 N N . LYS A 1 101 ? 12.963 -14.019 -22.352 1.00 91.19 101 LYS A N 1
ATOM 775 C CA . LYS A 1 101 ? 14.443 -14.075 -22.315 1.00 91.19 101 LYS A CA 1
ATOM 776 C C . LYS A 1 101 ? 15.125 -12.765 -21.881 1.00 91.19 101 LYS A C 1
ATOM 778 O O . LYS A 1 101 ? 16.349 -12.673 -21.950 1.00 91.19 101 LYS A O 1
ATOM 783 N N . GLY A 1 102 ? 14.357 -11.782 -21.421 1.00 90.62 102 GLY A N 1
ATOM 784 C CA . GLY A 1 102 ? 14.851 -10.577 -20.775 1.00 90.62 102 GLY A CA 1
ATOM 785 C C . GLY A 1 102 ? 15.535 -10.902 -19.451 1.00 90.62 102 GLY A C 1
ATOM 786 O O . GLY A 1 102 ? 15.190 -11.864 -18.762 1.00 90.62 102 GLY A O 1
ATOM 787 N N . LEU A 1 103 ? 16.530 -10.093 -19.101 1.00 89.69 103 LEU A N 1
ATOM 788 C CA . LEU A 1 103 ? 17.306 -10.249 -17.879 1.00 89.69 103 LEU A CA 1
ATOM 789 C C . LEU A 1 103 ? 17.371 -8.907 -17.158 1.00 89.69 103 LEU A C 1
ATOM 791 O O . LEU A 1 103 ? 17.699 -7.881 -17.757 1.00 89.69 103 LEU A O 1
ATOM 795 N N . ARG A 1 104 ? 17.128 -8.922 -15.847 1.00 87.50 104 ARG A N 1
ATOM 796 C CA . ARG A 1 104 ? 17.525 -7.807 -14.991 1.00 87.50 104 ARG A CA 1
ATOM 797 C C . ARG A 1 104 ? 19.043 -7.858 -14.829 1.00 87.50 104 ARG A C 1
ATOM 799 O O . ARG A 1 104 ? 19.569 -8.844 -14.323 1.00 87.50 104 ARG A O 1
ATOM 806 N N . GLU A 1 105 ? 19.729 -6.809 -15.272 1.00 88.19 105 GLU A N 1
ATOM 807 C CA . GLU A 1 105 ? 21.195 -6.746 -15.252 1.00 88.19 105 GLU A CA 1
ATOM 808 C C . GLU A 1 105 ? 21.798 -7.066 -13.871 1.00 88.19 105 GLU A C 1
ATOM 810 O O . GLU A 1 105 ? 21.158 -6.869 -12.833 1.00 88.19 105 GLU A O 1
ATOM 815 N N . LEU A 1 106 ? 23.050 -7.523 -13.850 1.00 90.44 106 LEU A N 1
ATOM 816 C CA . LEU A 1 106 ? 23.787 -7.714 -12.603 1.00 90.44 106 LEU A CA 1
ATOM 817 C C . LEU A 1 106 ? 24.013 -6.356 -11.925 1.00 90.44 106 LEU A C 1
ATOM 819 O O . LEU A 1 106 ? 24.688 -5.488 -12.471 1.00 90.44 106 LEU A O 1
ATOM 823 N N . HIS A 1 107 ? 23.454 -6.179 -10.731 1.00 89.88 107 HIS A N 1
ATOM 824 C CA . HIS A 1 107 ? 23.590 -4.961 -9.935 1.00 89.88 107 HIS A CA 1
ATOM 825 C C . HIS A 1 107 ? 23.458 -5.277 -8.442 1.00 89.88 107 HIS A C 1
ATOM 827 O O . HIS A 1 107 ? 23.093 -6.388 -8.054 1.00 89.88 107 HIS A O 1
ATOM 833 N N . TRP A 1 108 ? 23.751 -4.288 -7.601 1.00 90.62 108 TRP A N 1
ATOM 834 C CA . TRP A 1 108 ? 23.557 -4.358 -6.156 1.00 90.62 108 TRP A CA 1
ATOM 835 C C . TRP A 1 108 ? 22.892 -3.078 -5.647 1.00 90.62 108 TRP A C 1
ATOM 837 O O . TRP A 1 108 ? 22.907 -2.041 -6.314 1.00 90.62 108 TRP A O 1
ATOM 847 N N . HIS A 1 109 ? 22.328 -3.143 -4.442 1.00 90.75 109 HIS A N 1
ATOM 848 C CA . HIS A 1 109 ? 21.769 -1.985 -3.753 1.00 90.75 109 HIS A CA 1
ATOM 849 C C . HIS A 1 109 ? 22.744 -1.538 -2.654 1.00 90.75 109 HIS A C 1
ATOM 851 O O . HIS A 1 109 ? 22.958 -2.286 -1.703 1.00 90.75 109 HIS A O 1
ATOM 857 N N . PRO A 1 110 ? 23.365 -0.348 -2.759 1.00 88.81 110 PRO A N 1
ATOM 858 C CA . PRO A 1 110 ? 24.412 0.068 -1.822 1.00 88.81 110 PRO A CA 1
ATOM 859 C C . PRO A 1 110 ? 23.883 0.504 -0.448 1.00 88.81 110 PRO A C 1
ATOM 861 O O . PRO A 1 110 ? 24.657 0.585 0.498 1.00 88.81 110 PRO A O 1
ATOM 864 N N . ASN A 1 111 ? 22.585 0.805 -0.336 1.00 81.88 111 ASN A N 1
ATOM 865 C CA . ASN A 1 111 ? 22.030 1.505 0.826 1.00 81.88 111 ASN A CA 1
ATOM 866 C C . ASN A 1 111 ? 21.221 0.604 1.769 1.00 81.88 111 ASN A C 1
ATOM 868 O O . ASN A 1 111 ? 21.074 0.940 2.940 1.00 81.88 111 ASN A O 1
ATOM 872 N N . VAL A 1 112 ? 20.647 -0.492 1.263 1.00 82.12 112 VAL A N 1
ATOM 873 C CA . VAL A 1 112 ? 19.673 -1.330 1.982 1.00 82.12 112 VAL A CA 1
ATOM 874 C C . VAL A 1 112 ? 19.671 -2.760 1.441 1.00 82.12 112 VAL A C 1
ATOM 876 O O . VAL A 1 112 ? 20.102 -3.005 0.312 1.00 82.12 112 VAL A O 1
ATOM 879 N N . SER A 1 113 ? 19.146 -3.697 2.232 1.00 77.69 113 SER A N 1
ATOM 880 C CA . SER A 1 113 ? 18.790 -5.034 1.752 1.00 77.69 113 SER A CA 1
ATOM 881 C C . SER A 1 113 ? 17.593 -4.980 0.793 1.00 77.69 113 SER A C 1
ATOM 883 O O . SER A 1 113 ? 16.762 -4.075 0.862 1.00 77.69 113 SER A O 1
ATOM 885 N N . TRP A 1 114 ? 17.516 -5.956 -0.114 1.00 80.19 114 TRP A N 1
ATOM 886 C CA . TRP A 1 114 ? 16.469 -6.058 -1.132 1.00 80.19 114 TRP A CA 1
ATOM 887 C C . TRP A 1 114 ? 15.642 -7.335 -0.949 1.00 80.19 114 TRP A C 1
ATOM 889 O O . TRP A 1 114 ? 16.204 -8.400 -0.685 1.00 80.19 114 TRP A O 1
ATOM 899 N N . SER A 1 115 ? 14.324 -7.235 -1.133 1.00 73.00 115 SER A N 1
ATOM 900 C CA . SER A 1 115 ? 13.404 -8.373 -1.215 1.00 73.00 115 SER A CA 1
ATOM 901 C C . SER A 1 115 ? 12.644 -8.352 -2.544 1.00 73.00 115 SER A C 1
ATOM 903 O O . SER A 1 115 ? 12.199 -7.303 -3.006 1.00 73.00 115 SER A O 1
ATOM 905 N N . SER A 1 116 ? 12.499 -9.526 -3.161 1.00 73.81 116 SER A N 1
ATOM 906 C CA . SER A 1 116 ? 11.731 -9.715 -4.396 1.00 73.81 116 SER A CA 1
ATOM 907 C C . SER A 1 116 ? 10.503 -10.574 -4.117 1.00 73.81 116 SER A C 1
ATOM 909 O O . SER A 1 116 ? 10.593 -11.564 -3.392 1.00 73.81 116 SER A O 1
ATOM 911 N N . PHE A 1 117 ? 9.386 -10.222 -4.744 1.00 67.94 117 PHE A N 1
ATOM 912 C CA . PHE A 1 117 ? 8.180 -11.043 -4.820 1.00 67.94 117 PHE A CA 1
ATOM 913 C C . PHE A 1 117 ? 7.940 -11.348 -6.305 1.00 67.94 117 PHE A C 1
ATOM 915 O O . PHE A 1 117 ? 8.066 -10.436 -7.123 1.00 67.94 117 PHE A O 1
ATOM 922 N N . TYR A 1 118 ? 7.688 -12.616 -6.640 1.00 60.34 118 TYR A N 1
ATOM 923 C CA . TYR A 1 118 ? 7.466 -13.096 -8.012 1.00 60.34 118 TYR A CA 1
ATOM 924 C C . TYR A 1 118 ? 5.983 -13.347 -8.266 1.00 60.34 118 TYR A C 1
ATOM 926 O O . TYR A 1 118 ? 5.305 -13.783 -7.306 1.00 60.34 118 TYR A O 1
#

pLDDT: mean 88.63, std 8.13, range [60.34, 97.19]

Secondary structure (DSSP, 8-state):
-HHHHHHTS-HHHHHHHHTS-GGGGTTS-SS--SS-------GGGS-TT----GGG-S---GGGSPPEEEGGGTEEEEEE-TTTSTT-SS--EEEEEEPTT--PPS---SSS------